Protein AF-A0A7C4ZDF0-F1 (afdb_monomer_lite)

Sequence (127 aa):
METGDLILRYYCEGEGDRRIRDLLEEIKGKLGISYEIIGGPYNELRDKEVYERNFKPRAGLLKRRTGRSIRELRSRSGHYFVSVPGTIAVIKNGLVEWWTLGNEDIIAFLKEVLKGGREYILKLIGD

Foldseek 3Di:
DCQFQKEKEKAAEAPDDPLLVVLQVVLCVPQVRHYYYHYYHDDQVVLVCCCVPADVVCQVQQCVLVVDGSCVQADPVGGGHCHVVMKIFIDGPNHTQYIDDHDVVSSVVSVVCVVVPPVVVCVSSVD

Secondary structure (DSSP, 8-state):
-----EEEEEE-SBT--HHHHHHHHHHHHHH--EEEEE-BS--HHHHHHHIIIIIGGGHHHHHHHHSS-GGGGB-TTS-B-SSSS-EEEEEETTEEEEEEESHHHHHHHHHHHHHHHHHHHHHHHT-

Structure (mmCIF, N/CA/C/O backbone):
data_AF-A0A7C4ZDF0-F1
#
_entry.id   AF-A0A7C4ZDF0-F1
#
loop_
_atom_site.group_PDB
_atom_site.id
_atom_site.type_symbol
_atom_site.label_atom_id
_atom_site.label_alt_id
_atom_site.label_comp_id
_atom_site.label_asym_id
_atom_site.label_entity_id
_atom_site.label_seq_id
_atom_site.pdbx_PDB_ins_code
_atom_site.Cartn_x
_atom_site.Cartn_y
_atom_site.Cartn_z
_atom_site.occupancy
_atom_site.B_iso_or_equiv
_atom_site.auth_seq_id
_atom_site.auth_comp_id
_atom_site.auth_asym_id
_atom_site.auth_atom_id
_atom_site.pdbx_PDB_model_num
ATOM 1 N N . MET A 1 1 ? -11.180 19.520 14.295 1.00 41.12 1 MET A N 1
ATOM 2 C CA . MET A 1 1 ? -9.914 18.795 14.066 1.00 41.12 1 MET A CA 1
ATOM 3 C C . MET A 1 1 ? -9.936 18.314 12.630 1.00 41.12 1 MET A C 1
ATOM 5 O O . MET A 1 1 ? -10.665 17.376 12.336 1.00 41.12 1 MET A O 1
ATOM 9 N N . GLU A 1 2 ? -9.239 19.007 11.729 1.00 41.25 2 GLU A N 1
ATOM 10 C CA . GLU A 1 2 ? -9.110 18.577 10.333 1.00 41.25 2 GLU A CA 1
ATOM 11 C C . GLU A 1 2 ? -8.337 17.262 10.314 1.00 41.25 2 GLU A C 1
ATOM 13 O O . GLU A 1 2 ? -7.121 17.206 10.487 1.00 41.25 2 GLU A O 1
ATOM 18 N N . THR A 1 3 ? -9.072 16.163 10.204 1.00 53.56 3 THR A N 1
ATOM 19 C CA . THR A 1 3 ? -8.493 14.842 10.007 1.00 53.56 3 THR A CA 1
ATOM 20 C C . THR A 1 3 ? -8.018 14.826 8.561 1.00 53.56 3 THR A C 1
ATOM 22 O O . THR A 1 3 ? -8.791 14.460 7.682 1.00 53.56 3 THR A O 1
ATOM 25 N N . GLY A 1 4 ? -6.792 15.310 8.322 1.00 61.78 4 GLY A N 1
ATOM 26 C CA . GLY A 1 4 ? -6.214 15.455 6.982 1.00 61.78 4 GLY A CA 1
ATOM 27 C C . GLY A 1 4 ? -6.504 14.249 6.089 1.00 61.78 4 GLY A C 1
ATOM 28 O O . GLY A 1 4 ? -6.589 13.119 6.590 1.00 61.78 4 GLY A O 1
ATOM 29 N N . ASP A 1 5 ? -6.710 14.511 4.797 1.00 82.94 5 ASP A N 1
ATOM 30 C CA . ASP A 1 5 ? -7.218 13.533 3.835 1.00 82.94 5 ASP A CA 1
ATOM 31 C C . ASP A 1 5 ? -6.419 12.229 3.904 1.00 82.94 5 ASP A C 1
ATOM 33 O O . ASP A 1 5 ? -5.223 12.182 3.599 1.00 82.94 5 ASP A O 1
ATOM 37 N N . LEU A 1 6 ? -7.099 11.180 4.374 1.00 93.06 6 LEU A N 1
ATOM 38 C CA . LEU A 1 6 ? -6.569 9.832 4.501 1.00 93.06 6 LEU A CA 1
ATOM 39 C C . LEU A 1 6 ? -7.108 9.014 3.337 1.00 93.06 6 LEU A C 1
ATOM 41 O O . LEU A 1 6 ? -8.323 8.882 3.185 1.00 93.06 6 LEU A O 1
ATOM 45 N N . ILE A 1 7 ? -6.200 8.470 2.533 1.00 96.75 7 ILE A N 1
ATOM 46 C CA . ILE A 1 7 ? -6.539 7.716 1.327 1.00 96.75 7 ILE A CA 1
ATOM 47 C C . ILE A 1 7 ? -5.789 6.387 1.334 1.00 96.75 7 ILE A C 1
ATOM 49 O O . ILE A 1 7 ? -4.590 6.337 1.619 1.00 96.75 7 ILE A O 1
ATOM 53 N N . LEU A 1 8 ? -6.486 5.308 0.988 1.00 98.12 8 LEU A N 1
ATOM 54 C CA . LEU A 1 8 ? -5.870 4.022 0.668 1.00 98.12 8 LEU A CA 1
ATOM 55 C C . LEU A 1 8 ? -5.545 3.978 -0.825 1.00 98.12 8 LEU A C 1
ATOM 57 O O . LEU A 1 8 ? -6.443 4.004 -1.659 1.00 98.12 8 LEU A O 1
ATOM 61 N N . ARG A 1 9 ? -4.266 3.912 -1.188 1.00 98.12 9 ARG A N 1
ATOM 62 C CA . ARG A 1 9 ? -3.845 3.860 -2.592 1.00 98.12 9 ARG A CA 1
ATOM 63 C C . ARG A 1 9 ? -3.320 2.477 -2.943 1.00 98.12 9 ARG A C 1
ATOM 65 O O . ARG A 1 9 ? -2.294 2.062 -2.404 1.00 98.12 9 ARG A O 1
ATOM 72 N N . TYR A 1 10 ? -4.003 1.792 -3.854 1.00 98.19 10 TYR A N 1
ATOM 73 C CA . TYR A 1 10 ? -3.629 0.475 -4.359 1.00 98.19 10 TYR A CA 1
ATOM 74 C C . TYR A 1 10 ? -2.979 0.599 -5.741 1.00 98.19 10 TYR A C 1
ATOM 76 O O . TYR A 1 10 ? -3.595 1.079 -6.688 1.00 98.19 10 TYR A O 1
ATOM 84 N N . TYR A 1 11 ? -1.722 0.183 -5.849 1.00 96.88 11 TYR A N 1
ATOM 85 C CA . TYR A 1 11 ? -0.978 0.076 -7.099 1.00 96.88 11 TYR A CA 1
ATOM 86 C C . TYR A 1 11 ? -1.010 -1.379 -7.558 1.00 96.88 11 TYR A C 1
ATOM 88 O O . TYR A 1 11 ? -0.619 -2.266 -6.795 1.00 96.88 11 TYR A O 1
ATOM 96 N N . CYS A 1 12 ? -1.442 -1.631 -8.790 1.00 95.69 12 CYS A N 1
ATOM 97 C CA . CYS A 1 12 ? -1.593 -2.989 -9.303 1.00 95.69 12 CYS A CA 1
ATOM 98 C C . CYS A 1 12 ? -1.331 -3.087 -10.806 1.00 95.69 12 CYS A C 1
ATOM 100 O O . CYS A 1 12 ? -1.468 -2.115 -11.549 1.00 95.69 12 CYS A O 1
ATOM 102 N N . GLU A 1 13 ? -0.970 -4.284 -11.260 1.00 93.06 13 GLU A N 1
ATOM 103 C CA . GLU A 1 13 ? -0.987 -4.625 -12.678 1.00 93.06 13 GLU A CA 1
ATOM 104 C C . GLU A 1 13 ? -2.411 -4.957 -13.146 1.00 93.06 13 GLU A C 1
ATOM 106 O O . GLU A 1 13 ? -3.198 -5.593 -12.439 1.00 93.06 13 GLU A O 1
ATOM 111 N N . GLY A 1 14 ? -2.747 -4.509 -14.356 1.00 92.94 14 GLY A N 1
ATOM 112 C CA . GLY A 1 14 ? -4.066 -4.695 -14.951 1.00 92.94 14 GLY A CA 1
ATOM 113 C C . GLY A 1 14 ? -5.156 -4.068 -14.084 1.00 92.94 14 GLY A C 1
ATOM 114 O O . GLY A 1 14 ? -5.048 -2.911 -13.678 1.00 92.94 14 GLY A O 1
ATOM 115 N N . GLU A 1 15 ? -6.201 -4.836 -13.791 1.00 92.62 15 GLU A N 1
ATOM 116 C CA . GLU A 1 15 ? -7.294 -4.400 -12.915 1.00 92.62 15 GLU A CA 1
ATOM 117 C C . GLU A 1 15 ? -7.039 -4.644 -11.417 1.00 92.62 15 GLU A C 1
ATOM 119 O O . GLU A 1 15 ? -7.849 -4.232 -10.585 1.00 92.62 15 GLU A O 1
ATOM 124 N N . GLY A 1 16 ? -5.949 -5.331 -11.062 1.00 92.38 16 GLY A N 1
ATOM 125 C CA . GLY A 1 16 ? -5.686 -5.780 -9.695 1.00 92.38 16 GLY A CA 1
ATOM 126 C C . GLY A 1 16 ? -6.601 -6.910 -9.205 1.00 92.38 16 GLY A C 1
ATOM 127 O O . GLY A 1 16 ? -7.522 -7.366 -9.891 1.00 92.38 16 GLY A O 1
ATOM 128 N N . ASP A 1 17 ? -6.334 -7.388 -7.987 1.00 96.38 17 ASP A N 1
ATOM 129 C CA . ASP A 1 17 ? -7.097 -8.483 -7.376 1.00 96.38 17 ASP A CA 1
ATOM 130 C C . ASP A 1 17 ? -8.524 -8.022 -7.039 1.00 96.38 17 ASP A C 1
ATOM 132 O O . ASP A 1 17 ? -8.735 -7.017 -6.353 1.00 96.38 17 ASP A O 1
ATOM 136 N N . ARG A 1 18 ? -9.525 -8.774 -7.507 1.00 97.12 18 ARG A N 1
ATOM 137 C CA . ARG A 1 18 ? -10.941 -8.478 -7.255 1.00 97.12 18 ARG A CA 1
ATOM 138 C C . ARG A 1 18 ? -11.268 -8.419 -5.760 1.00 97.12 18 ARG A C 1
ATOM 140 O O . ARG A 1 18 ? -11.995 -7.525 -5.351 1.00 97.12 18 ARG A O 1
ATOM 147 N N . ARG A 1 19 ? -10.687 -9.300 -4.937 1.00 98.12 19 ARG A N 1
ATOM 148 C CA . ARG A 1 19 ? -10.929 -9.329 -3.483 1.00 98.12 19 ARG A CA 1
ATOM 149 C C . ARG A 1 19 ? -10.468 -8.033 -2.820 1.00 98.12 19 ARG A C 1
ATOM 151 O O . ARG A 1 19 ? -11.119 -7.548 -1.904 1.00 98.12 19 ARG A O 1
ATOM 158 N N . ILE A 1 20 ? -9.356 -7.467 -3.291 1.00 98.44 20 ILE A N 1
ATOM 159 C CA . ILE A 1 20 ? -8.832 -6.188 -2.794 1.00 98.44 20 ILE A CA 1
ATOM 160 C C . ILE A 1 20 ? -9.768 -5.047 -3.192 1.00 98.44 20 ILE A C 1
ATOM 162 O O . ILE A 1 20 ? -10.102 -4.221 -2.347 1.00 98.44 20 ILE A O 1
ATOM 166 N N . ARG A 1 21 ? -10.230 -5.021 -4.449 1.00 98.19 21 ARG A N 1
ATOM 167 C CA . ARG A 1 21 ? -11.200 -4.020 -4.926 1.00 98.19 21 ARG A CA 1
ATOM 168 C C . ARG A 1 21 ? -12.502 -4.052 -4.124 1.00 98.19 21 ARG A C 1
ATOM 170 O O . ARG A 1 21 ? -12.947 -3.006 -3.663 1.00 98.19 21 ARG A O 1
ATOM 177 N N . ASP A 1 22 ? -13.054 -5.243 -3.900 1.00 98.44 22 ASP A N 1
ATOM 178 C CA . ASP A 1 22 ? -14.292 -5.426 -3.138 1.00 98.44 22 ASP A CA 1
ATOM 179 C C . ASP A 1 22 ? -14.133 -4.929 -1.685 1.00 98.44 22 ASP A C 1
ATOM 181 O O . ASP A 1 22 ? -14.995 -4.216 -1.173 1.00 98.44 22 ASP A O 1
ATOM 185 N N . LEU A 1 23 ? -12.994 -5.216 -1.036 1.00 98.62 23 LEU A N 1
ATOM 186 C CA . LEU A 1 23 ? -12.695 -4.722 0.317 1.00 98.62 23 LEU A CA 1
ATOM 187 C C . LEU A 1 23 ? -12.525 -3.196 0.373 1.00 98.62 23 LEU A C 1
ATOM 189 O O . LEU A 1 23 ? -12.945 -2.571 1.345 1.00 98.62 23 LEU A O 1
ATOM 193 N N . LEU A 1 24 ? -11.909 -2.585 -0.643 1.00 98.44 24 LEU A N 1
ATOM 194 C CA . LEU A 1 24 ? -11.755 -1.128 -0.722 1.00 98.44 24 LEU A CA 1
ATOM 195 C C . LEU A 1 24 ? -13.110 -0.422 -0.854 1.00 98.44 24 LEU A C 1
ATOM 197 O O . LEU A 1 24 ? -13.346 0.576 -0.170 1.00 98.44 24 LEU A O 1
ATOM 201 N N . GLU A 1 25 ? -14.010 -0.961 -1.676 1.00 98.38 25 GLU A N 1
ATOM 202 C CA . GLU A 1 25 ? -15.386 -0.463 -1.776 1.00 98.38 25 GLU A CA 1
ATOM 203 C C . GLU A 1 25 ? -16.150 -0.622 -0.461 1.00 98.38 25 GLU A C 1
ATOM 205 O O . GLU A 1 25 ? -16.814 0.311 -0.006 1.00 98.38 25 GLU A O 1
ATOM 210 N N . GLU A 1 26 ? -16.007 -1.768 0.206 1.00 98.38 26 GLU A N 1
ATOM 211 C CA . GLU A 1 26 ? -16.631 -1.994 1.509 1.00 98.38 26 GLU A CA 1
ATOM 212 C C . GLU A 1 26 ? -16.130 -0.992 2.563 1.00 98.38 26 GLU A C 1
ATOM 214 O O . GLU A 1 26 ? -16.931 -0.410 3.299 1.00 98.38 26 GLU A O 1
ATOM 219 N N . ILE A 1 27 ? -14.819 -0.737 2.612 1.00 98.06 27 ILE A N 1
ATOM 220 C CA . ILE A 1 27 ? -14.204 0.249 3.511 1.00 98.06 27 ILE A CA 1
ATOM 221 C C . ILE A 1 27 ? -14.730 1.654 3.222 1.00 98.06 27 ILE A C 1
ATOM 223 O O . ILE A 1 27 ? -15.089 2.378 4.154 1.00 98.06 27 ILE A O 1
ATOM 227 N N . LYS A 1 28 ? -14.821 2.043 1.949 1.00 97.25 28 LYS A N 1
ATOM 228 C CA . LYS A 1 28 ? -15.376 3.342 1.562 1.00 97.25 28 LYS A CA 1
ATOM 229 C C . LYS A 1 28 ? -16.832 3.475 2.000 1.00 97.25 28 LYS A C 1
ATOM 231 O O . LYS A 1 28 ? -17.185 4.477 2.616 1.00 97.25 28 LYS A O 1
ATOM 236 N N . GLY A 1 29 ? -17.653 2.461 1.732 1.00 97.31 29 GLY A N 1
ATOM 237 C CA . GLY A 1 29 ? -19.075 2.464 2.070 1.00 97.31 29 GLY A CA 1
ATOM 238 C C . GLY A 1 29 ? -19.349 2.466 3.575 1.00 97.31 29 GLY A C 1
ATOM 239 O O . GLY A 1 29 ? -20.231 3.189 4.032 1.00 97.31 29 GLY A O 1
ATOM 240 N N . LYS A 1 30 ? -18.594 1.687 4.360 1.00 97.19 30 LYS A N 1
ATOM 241 C CA . LYS A 1 30 ? -18.822 1.546 5.810 1.00 97.19 30 LYS A CA 1
ATOM 242 C C . LYS A 1 30 ? -18.119 2.603 6.653 1.00 97.19 30 LYS A C 1
ATOM 244 O O . LYS A 1 30 ? -18.649 3.001 7.685 1.00 97.19 30 LYS A O 1
ATOM 249 N N . LEU A 1 31 ? -16.914 3.008 6.258 1.00 95.56 31 LEU A N 1
ATOM 250 C CA . LEU A 1 31 ? -16.022 3.824 7.089 1.00 95.56 31 LEU A CA 1
ATOM 251 C C . LEU A 1 31 ? -15.784 5.226 6.517 1.00 95.56 31 LEU A C 1
ATOM 253 O O . LEU A 1 31 ? -15.142 6.043 7.176 1.00 95.56 31 LEU A O 1
ATOM 257 N N . GLY A 1 32 ? -16.249 5.507 5.294 1.00 94.75 32 GLY A N 1
ATOM 258 C CA . GLY A 1 32 ? -16.021 6.788 4.623 1.00 94.75 32 GLY A CA 1
ATOM 259 C C . GLY A 1 32 ? -14.549 7.054 4.289 1.00 94.75 32 GLY A C 1
ATOM 260 O O . GLY A 1 32 ? -14.165 8.204 4.087 1.00 94.75 32 GLY A O 1
ATOM 261 N N . ILE A 1 33 ? -13.706 6.017 4.268 1.00 95.25 33 ILE A N 1
ATOM 262 C CA . ILE A 1 33 ? -12.286 6.140 3.927 1.00 95.25 33 ILE A CA 1
ATOM 263 C C . ILE A 1 33 ? -12.148 6.063 2.406 1.00 95.25 33 ILE A C 1
ATOM 265 O O . ILE A 1 33 ? -12.482 5.052 1.789 1.00 95.25 33 ILE A O 1
ATOM 269 N N . SER A 1 34 ? -11.650 7.141 1.805 1.00 96.62 34 SER A N 1
ATOM 270 C CA . SER A 1 34 ? -11.415 7.218 0.365 1.00 96.62 34 SER A CA 1
ATOM 271 C C . SER A 1 34 ? -10.299 6.277 -0.080 1.00 96.62 34 SER A C 1
ATOM 273 O O . SER A 1 34 ? -9.361 5.984 0.667 1.00 96.62 34 SER A O 1
ATOM 275 N N . TYR A 1 35 ? -10.372 5.843 -1.335 1.00 97.81 35 TYR A N 1
ATOM 276 C CA . TYR A 1 35 ? -9.337 5.024 -1.943 1.00 97.81 35 TYR A CA 1
ATOM 277 C C . TYR A 1 35 ? -9.075 5.429 -3.400 1.00 97.81 35 TYR A C 1
ATOM 279 O O . TYR A 1 35 ? -9.931 6.016 -4.061 1.00 97.81 35 TYR A O 1
ATOM 287 N N . GLU A 1 36 ? -7.887 5.087 -3.892 1.00 97.25 36 GLU A N 1
ATOM 288 C CA . GLU A 1 36 ? -7.460 5.245 -5.284 1.00 97.25 36 GLU A CA 1
ATOM 289 C C . GLU A 1 36 ? -6.870 3.926 -5.794 1.00 97.25 36 GLU A C 1
ATOM 291 O O . GLU A 1 36 ? -6.094 3.280 -5.085 1.00 97.25 36 GLU A O 1
ATOM 296 N N . ILE A 1 37 ? -7.187 3.543 -7.033 1.00 96.94 37 ILE A N 1
ATOM 297 C CA . ILE A 1 37 ? -6.567 2.397 -7.711 1.00 96.94 37 ILE A CA 1
ATOM 298 C C . ILE A 1 37 ? -5.741 2.917 -8.885 1.00 96.94 37 ILE A C 1
ATOM 300 O O . ILE A 1 37 ? -6.264 3.565 -9.789 1.00 96.94 37 ILE A O 1
ATOM 304 N N . ILE A 1 38 ? -4.448 2.612 -8.878 1.00 94.88 38 ILE A N 1
ATOM 305 C CA . ILE A 1 38 ? -3.511 2.910 -9.960 1.00 94.88 38 ILE A CA 1
ATOM 306 C C . ILE A 1 38 ? -3.179 1.582 -10.642 1.00 94.88 38 ILE A C 1
ATOM 308 O O . ILE A 1 38 ? -2.227 0.894 -10.268 1.00 94.88 38 ILE A O 1
ATOM 312 N N . GLY A 1 39 ? -4.030 1.223 -11.605 1.00 91.44 39 GLY A N 1
ATOM 313 C CA . GLY A 1 39 ? -3.948 -0.003 -12.399 1.00 91.44 39 GLY A CA 1
ATOM 314 C C . GLY A 1 39 ? -3.271 0.181 -13.761 1.00 91.44 39 GLY A C 1
ATOM 315 O O . GLY A 1 39 ? -2.718 1.237 -14.075 1.00 91.44 39 GLY A O 1
ATOM 316 N N . GLY A 1 40 ? -3.335 -0.847 -14.601 1.00 90.88 40 GLY A N 1
ATOM 317 C CA . GLY A 1 40 ? -2.811 -0.863 -15.970 1.00 90.88 40 GLY A CA 1
ATOM 318 C C . GLY A 1 40 ? -1.621 -1.810 -16.156 1.00 90.88 40 GLY A C 1
ATOM 319 O O . GLY A 1 40 ? -1.112 -2.347 -15.171 1.00 90.88 40 GLY A O 1
ATOM 320 N N . PRO A 1 41 ? -1.182 -2.046 -17.404 1.00 90.75 41 PRO A N 1
ATOM 321 C CA . PRO A 1 41 ? -0.087 -2.971 -17.691 1.00 90.75 41 PRO A CA 1
ATOM 322 C C . PRO A 1 41 ? 1.181 -2.577 -16.930 1.00 90.75 41 PRO A C 1
ATOM 324 O O . PRO A 1 41 ? 1.404 -1.388 -16.671 1.00 90.75 41 PRO A O 1
ATOM 327 N N . TYR A 1 42 ? 2.011 -3.566 -16.587 1.00 89.25 42 TYR A N 1
ATOM 328 C CA . TYR A 1 42 ? 3.312 -3.296 -15.989 1.00 89.25 42 TYR A CA 1
ATOM 329 C C . TYR A 1 42 ? 4.095 -2.281 -16.835 1.00 89.25 42 TYR A C 1
ATOM 331 O O . TYR A 1 42 ? 4.262 -2.436 -18.047 1.00 89.25 42 TYR A O 1
ATOM 339 N N . ASN A 1 43 ? 4.563 -1.219 -16.181 1.00 92.06 43 ASN A N 1
ATOM 340 C CA . ASN A 1 43 ? 5.368 -0.178 -16.797 1.00 92.06 43 ASN A CA 1
ATOM 341 C C . ASN A 1 43 ? 6.470 0.236 -15.822 1.00 92.06 43 ASN A C 1
ATOM 343 O O . ASN A 1 43 ? 6.215 0.903 -14.817 1.00 92.06 43 ASN A O 1
ATOM 347 N N . GLU A 1 44 ? 7.704 -0.147 -16.140 1.00 92.56 44 GLU A N 1
ATOM 348 C CA . GLU A 1 44 ? 8.860 0.097 -15.280 1.00 92.56 44 GLU A CA 1
ATOM 349 C C . GLU A 1 44 ? 9.108 1.590 -15.017 1.00 92.56 44 GLU A C 1
ATOM 351 O O . GLU A 1 44 ? 9.459 1.963 -13.898 1.00 92.56 44 GLU A O 1
ATOM 356 N N . LEU A 1 45 ? 8.902 2.464 -16.011 1.00 93.62 45 LEU A N 1
ATOM 357 C CA . LEU A 1 45 ? 9.101 3.909 -15.849 1.00 93.62 45 LEU A CA 1
ATOM 358 C C . LEU A 1 45 ? 8.099 4.500 -14.856 1.00 93.62 45 LEU A C 1
ATOM 360 O O . LEU A 1 45 ? 8.490 5.276 -13.983 1.00 93.62 45 LEU A O 1
ATOM 364 N N . ARG A 1 46 ? 6.830 4.088 -14.946 1.00 93.25 46 ARG A N 1
ATOM 365 C CA . ARG A 1 46 ? 5.780 4.486 -14.000 1.00 93.25 46 ARG A CA 1
ATOM 366 C C . ARG A 1 46 ? 6.101 4.004 -12.588 1.00 93.25 46 ARG A C 1
ATOM 368 O O . ARG A 1 46 ? 6.037 4.782 -11.639 1.00 93.25 46 ARG A O 1
ATOM 375 N N . ASP A 1 47 ? 6.460 2.733 -12.443 1.00 94.44 47 ASP A N 1
ATOM 376 C CA . ASP A 1 47 ? 6.762 2.145 -11.137 1.00 94.44 47 ASP A CA 1
ATOM 377 C C . ASP A 1 47 ? 8.011 2.781 -10.512 1.00 94.44 47 ASP A C 1
ATOM 379 O O . ASP A 1 47 ? 8.038 3.045 -9.306 1.00 94.44 47 ASP A O 1
ATOM 383 N N . LYS A 1 48 ? 9.016 3.109 -11.333 1.00 95.12 48 LYS A N 1
ATOM 384 C CA . LYS A 1 48 ? 10.185 3.888 -10.920 1.00 95.12 48 LYS A CA 1
ATOM 385 C C . LYS A 1 48 ? 9.794 5.282 -10.444 1.00 95.12 48 LYS A C 1
ATOM 387 O O . LYS A 1 48 ? 10.249 5.696 -9.380 1.00 95.12 48 LYS A O 1
ATOM 392 N N . GLU A 1 49 ? 8.960 5.999 -11.192 1.00 94.75 49 GLU A N 1
ATOM 393 C CA . GLU A 1 49 ? 8.509 7.338 -10.807 1.00 94.75 49 GLU A CA 1
ATOM 394 C C . GLU A 1 49 ? 7.766 7.304 -9.466 1.00 94.75 49 GLU A C 1
ATOM 396 O O . GLU A 1 49 ? 8.087 8.067 -8.554 1.00 94.75 49 GLU A O 1
ATOM 401 N N . VAL A 1 50 ? 6.826 6.369 -9.303 1.00 94.50 50 VAL A N 1
ATOM 402 C CA . VAL A 1 50 ? 6.095 6.169 -8.047 1.00 94.50 50 VAL A CA 1
ATOM 403 C C . VAL A 1 50 ? 7.060 5.880 -6.898 1.00 94.50 50 VAL A C 1
ATOM 405 O O . VAL A 1 50 ? 6.963 6.506 -5.839 1.00 94.50 50 VAL A O 1
ATOM 408 N N . TYR A 1 51 ? 8.008 4.962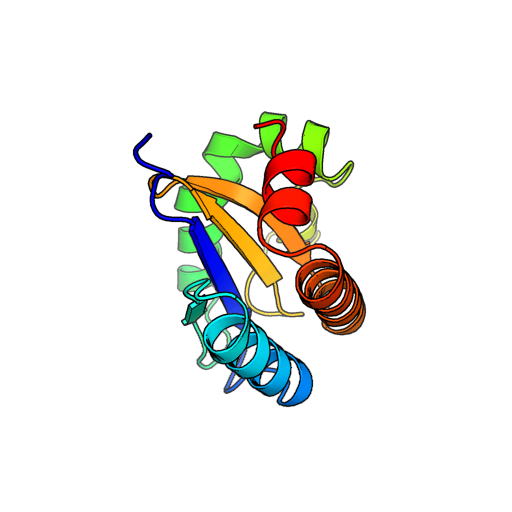 -7.094 1.00 95.69 51 TYR A N 1
ATOM 409 C CA . TYR A 1 51 ? 9.011 4.633 -6.088 1.00 95.69 51 TYR A CA 1
ATOM 410 C C . TYR A 1 51 ? 9.830 5.863 -5.687 1.00 95.69 51 TYR A C 1
ATOM 412 O O . TYR A 1 51 ? 9.970 6.160 -4.499 1.00 95.69 51 TYR A O 1
ATOM 420 N N . GLU A 1 52 ? 10.391 6.580 -6.661 1.00 95.69 52 GLU A N 1
ATOM 421 C CA . GLU A 1 52 ? 11.322 7.679 -6.406 1.00 95.69 52 GLU A CA 1
ATOM 422 C C . GLU A 1 52 ? 10.638 8.919 -5.846 1.00 95.69 52 GLU A C 1
ATOM 424 O O . GLU A 1 52 ? 11.221 9.589 -4.993 1.00 95.69 52 GLU A O 1
ATOM 429 N N . ARG A 1 53 ? 9.403 9.192 -6.269 1.00 95.19 53 ARG A N 1
ATOM 430 C CA . ARG A 1 53 ? 8.634 10.354 -5.826 1.00 95.19 53 ARG A CA 1
ATOM 431 C C . ARG A 1 53 ? 7.943 10.120 -4.487 1.00 95.19 53 ARG A C 1
ATOM 433 O O . ARG A 1 53 ? 7.974 10.995 -3.629 1.00 95.19 53 ARG A O 1
ATOM 440 N N . ASN A 1 54 ? 7.332 8.951 -4.292 1.00 95.06 54 ASN A N 1
ATOM 441 C CA . ASN A 1 54 ? 6.419 8.734 -3.167 1.00 95.06 54 ASN A CA 1
ATOM 442 C C . ASN A 1 54 ? 7.068 7.932 -2.022 1.00 95.06 54 ASN A C 1
ATOM 444 O O . ASN A 1 54 ? 6.854 8.250 -0.853 1.00 95.06 54 ASN A O 1
ATOM 448 N N . PHE A 1 55 ? 7.874 6.907 -2.331 1.00 96.19 55 PHE A N 1
ATOM 449 C CA . PHE A 1 55 ? 8.421 5.983 -1.323 1.00 96.19 55 PHE A CA 1
ATOM 450 C C . PHE A 1 55 ? 9.836 6.361 -0.872 1.00 96.19 55 PHE A C 1
ATOM 452 O O . PHE A 1 55 ? 10.118 6.419 0.328 1.00 96.19 55 PHE A O 1
ATOM 459 N N . LYS A 1 56 ? 10.739 6.646 -1.819 1.00 95.88 56 LYS A N 1
ATOM 460 C CA . LYS A 1 56 ? 12.157 6.949 -1.558 1.00 95.88 56 LYS A CA 1
ATOM 461 C C . LYS A 1 56 ? 12.363 8.106 -0.571 1.00 95.88 56 LYS A C 1
ATOM 463 O O . LYS A 1 56 ? 13.160 7.915 0.350 1.00 95.88 56 LYS A O 1
ATOM 468 N N . PRO A 1 57 ? 11.641 9.242 -0.651 1.00 96.94 57 PRO A N 1
ATOM 469 C CA . PRO A 1 57 ? 11.833 10.349 0.288 1.00 96.94 57 PRO A CA 1
ATOM 470 C C . PRO A 1 57 ? 11.414 10.003 1.724 1.00 96.94 57 PRO A C 1
ATOM 472 O O . PRO A 1 57 ? 11.884 10.619 2.677 1.00 96.94 57 PRO A O 1
ATOM 475 N N . ARG A 1 58 ? 10.550 8.994 1.899 1.00 96.38 58 ARG A N 1
ATOM 476 C CA . ARG A 1 58 ? 10.015 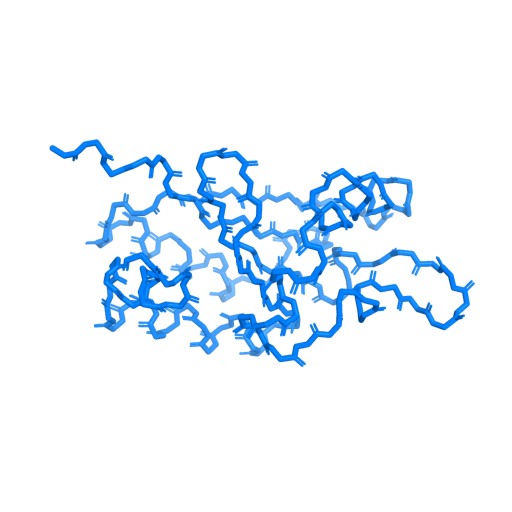8.556 3.198 1.00 96.38 58 ARG A CA 1
ATOM 477 C C . ARG A 1 58 ? 10.653 7.251 3.692 1.00 96.38 58 ARG A C 1
ATOM 479 O O . ARG A 1 58 ? 10.255 6.747 4.738 1.00 96.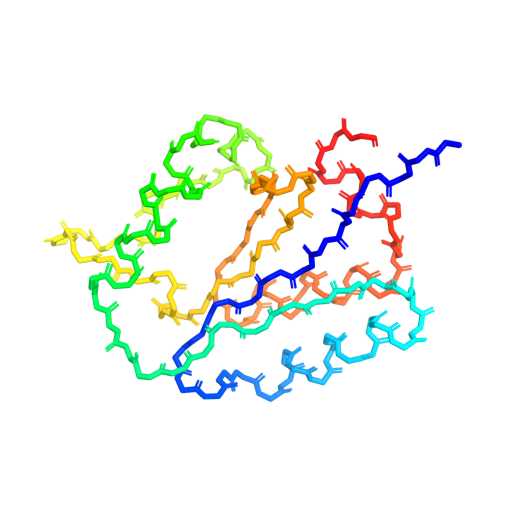38 58 ARG A O 1
ATOM 486 N N . ALA A 1 59 ? 11.663 6.713 3.002 1.00 95.88 59 ALA A N 1
ATOM 487 C CA . ALA A 1 59 ? 12.206 5.369 3.236 1.00 95.88 59 ALA A CA 1
ATOM 488 C C . ALA A 1 59 ? 12.536 5.065 4.709 1.00 95.88 59 ALA A C 1
ATOM 490 O O . ALA A 1 59 ? 12.202 3.993 5.213 1.00 95.88 59 ALA A O 1
ATOM 491 N N . GLY A 1 60 ? 13.172 6.012 5.409 1.00 96.38 60 GLY A N 1
ATOM 492 C CA . GLY A 1 60 ? 13.523 5.855 6.822 1.00 96.38 60 GLY A CA 1
ATOM 493 C C . GLY A 1 60 ? 12.300 5.757 7.739 1.00 96.38 60 GLY A C 1
ATOM 494 O O . GLY A 1 60 ? 12.275 4.919 8.635 1.00 96.38 60 GLY A O 1
ATOM 495 N N . LEU A 1 61 ? 11.269 6.569 7.490 1.00 96.12 61 LEU A N 1
ATOM 496 C CA . LEU A 1 61 ? 10.005 6.530 8.229 1.00 96.12 61 LEU A CA 1
ATOM 497 C C . LEU A 1 61 ? 9.244 5.232 7.952 1.00 96.12 61 LEU A C 1
ATOM 499 O O . LEU A 1 61 ? 8.829 4.550 8.887 1.00 96.12 61 LEU A O 1
ATOM 503 N N . LEU A 1 62 ? 9.121 4.865 6.676 1.00 96.88 62 LEU A N 1
ATOM 504 C CA . LEU A 1 62 ? 8.417 3.658 6.253 1.00 96.88 62 LEU A CA 1
ATOM 505 C C . LEU A 1 62 ? 9.065 2.404 6.838 1.00 96.88 62 LEU A C 1
ATOM 507 O O . LEU A 1 62 ? 8.353 1.538 7.339 1.00 96.88 62 LEU A O 1
ATOM 511 N N . LYS A 1 63 ? 10.403 2.338 6.874 1.00 96.56 63 LYS A N 1
ATOM 512 C CA . LYS A 1 63 ? 11.118 1.232 7.523 1.00 96.56 63 LYS A CA 1
ATOM 513 C C . LYS A 1 63 ? 10.806 1.136 9.015 1.00 96.56 63 LYS A C 1
ATOM 515 O O . LYS A 1 63 ? 10.630 0.032 9.513 1.00 96.56 63 LYS A O 1
ATOM 520 N N . ARG A 1 64 ? 10.712 2.263 9.730 1.00 95.38 64 ARG A N 1
ATOM 521 C CA . ARG A 1 64 ? 10.361 2.254 11.162 1.00 95.38 64 ARG A CA 1
ATOM 522 C C . ARG A 1 64 ? 8.938 1.758 11.413 1.00 95.38 64 ARG A C 1
ATOM 524 O O . ARG A 1 64 ? 8.736 1.020 12.365 1.00 95.38 64 ARG A O 1
ATOM 531 N N . ARG A 1 65 ? 7.974 2.146 10.574 1.00 94.88 65 ARG A N 1
ATOM 532 C CA . ARG A 1 65 ? 6.554 1.789 10.758 1.00 94.88 65 ARG A CA 1
ATOM 533 C C . ARG A 1 65 ? 6.194 0.387 10.274 1.00 94.88 65 ARG A C 1
ATOM 535 O O . ARG A 1 65 ? 5.334 -0.257 10.855 1.00 94.88 65 ARG A O 1
ATOM 542 N N . THR A 1 66 ? 6.827 -0.074 9.200 1.00 94.31 66 THR A N 1
ATOM 543 C CA . THR A 1 66 ? 6.511 -1.374 8.579 1.00 94.31 66 THR A CA 1
ATOM 544 C C . THR A 1 66 ? 7.485 -2.478 8.979 1.00 94.31 66 THR A C 1
ATOM 546 O O . THR A 1 66 ? 7.209 -3.647 8.746 1.00 94.31 66 THR A O 1
ATOM 549 N N . GLY A 1 67 ? 8.665 -2.127 9.505 1.00 95.06 67 GLY A N 1
ATOM 550 C CA . GLY A 1 67 ? 9.791 -3.053 9.664 1.00 95.06 67 GLY A CA 1
ATOM 551 C C . GLY A 1 67 ? 10.457 -3.462 8.340 1.00 95.06 67 GLY A C 1
ATOM 552 O O . GLY A 1 67 ? 11.514 -4.091 8.356 1.00 95.06 67 GLY A O 1
ATOM 553 N N . ARG A 1 68 ? 9.885 -3.073 7.193 1.00 94.19 68 A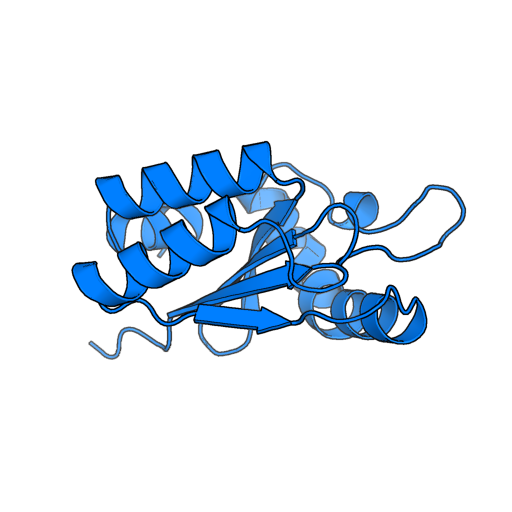RG A N 1
ATOM 554 C CA . ARG A 1 68 ? 10.263 -3.519 5.846 1.00 94.19 68 ARG A CA 1
ATOM 555 C C . ARG A 1 68 ? 11.069 -2.465 5.105 1.00 94.19 68 ARG A C 1
ATOM 557 O O . ARG A 1 68 ? 10.924 -1.258 5.314 1.00 94.19 68 ARG A O 1
ATOM 564 N N . SER A 1 69 ? 11.955 -2.908 4.218 1.00 95.12 69 SER A N 1
ATOM 565 C CA . SER A 1 69 ? 12.702 -1.975 3.376 1.00 95.12 69 SER A CA 1
ATOM 566 C C . SER A 1 69 ? 11.899 -1.677 2.123 1.00 95.12 69 SER A C 1
ATOM 568 O O . SER A 1 69 ? 11.495 -2.600 1.427 1.00 95.12 69 SER A O 1
ATOM 570 N N . ILE A 1 70 ? 11.789 -0.402 1.736 1.00 94.44 70 ILE A N 1
ATOM 571 C CA . ILE A 1 70 ? 11.213 -0.068 0.424 1.00 94.44 70 ILE A CA 1
ATOM 572 C C . ILE A 1 70 ? 11.982 -0.721 -0.732 1.00 94.44 70 ILE A C 1
ATOM 574 O O . ILE A 1 70 ? 11.432 -0.845 -1.812 1.00 94.44 70 ILE A O 1
ATOM 578 N N . ARG A 1 71 ? 13.224 -1.194 -0.518 1.00 93.25 71 ARG A N 1
ATOM 579 C CA . ARG A 1 71 ? 13.968 -1.983 -1.512 1.00 93.25 71 ARG A CA 1
ATOM 580 C C . ARG A 1 71 ? 13.215 -3.232 -1.966 1.00 93.25 71 ARG A C 1
ATOM 582 O O . ARG A 1 71 ? 13.532 -3.707 -3.040 1.00 93.25 71 ARG A O 1
ATOM 589 N N . GLU A 1 72 ? 12.257 -3.741 -1.194 1.00 93.88 72 GLU A N 1
ATOM 590 C CA . GLU A 1 72 ? 11.381 -4.848 -1.604 1.00 93.88 72 GLU A CA 1
ATOM 591 C C . GLU A 1 72 ? 10.453 -4.469 -2.771 1.00 93.88 72 GLU A C 1
ATOM 593 O O . GLU A 1 72 ? 10.035 -5.340 -3.520 1.00 93.88 72 GLU A O 1
ATOM 598 N N . LEU A 1 73 ? 10.207 -3.172 -2.997 1.00 92.38 73 LEU A N 1
ATOM 599 C CA . LEU A 1 73 ? 9.502 -2.644 -4.177 1.00 92.38 73 LEU A CA 1
ATOM 600 C C . LEU A 1 73 ? 10.405 -2.566 -5.427 1.00 92.38 73 LEU A C 1
ATOM 602 O O . LEU A 1 73 ? 10.052 -1.946 -6.434 1.00 92.38 73 LEU A O 1
ATOM 606 N N . ARG A 1 74 ? 11.602 -3.159 -5.353 1.00 91.19 74 ARG A N 1
ATOM 607 C CA . ARG A 1 74 ? 12.593 -3.236 -6.424 1.00 91.19 74 ARG A CA 1
ATOM 608 C C . ARG A 1 74 ? 13.218 -4.633 -6.441 1.00 91.19 74 ARG A C 1
ATOM 610 O O . ARG A 1 74 ? 13.573 -5.180 -5.401 1.00 91.19 74 ARG A O 1
ATOM 617 N N . SER A 1 75 ? 13.439 -5.208 -7.617 1.00 83.62 75 SER A N 1
ATOM 618 C CA . SER A 1 75 ? 14.229 -6.443 -7.709 1.00 83.62 75 SER A CA 1
ATOM 619 C C . SER A 1 75 ? 15.702 -6.216 -7.379 1.00 83.62 75 SER A C 1
ATOM 621 O O . SER A 1 75 ? 16.229 -5.097 -7.369 1.00 83.62 75 SER A O 1
ATOM 623 N N . ARG A 1 76 ? 16.406 -7.338 -7.204 1.00 76.38 76 ARG A N 1
ATOM 624 C CA . ARG A 1 76 ? 17.869 -7.385 -7.118 1.00 76.38 76 ARG A CA 1
ATOM 625 C C . ARG A 1 76 ? 18.551 -6.855 -8.386 1.00 76.38 76 ARG A C 1
ATOM 627 O O . ARG A 1 76 ? 19.613 -6.256 -8.261 1.00 76.38 76 ARG A O 1
ATOM 634 N N . SER A 1 77 ? 17.927 -7.014 -9.557 1.00 81.31 77 SER A N 1
ATOM 635 C CA . SER A 1 77 ? 18.431 -6.531 -10.854 1.00 81.31 77 SER A CA 1
ATOM 636 C C . SER A 1 77 ? 18.171 -5.039 -11.101 1.00 81.31 77 SER A C 1
ATOM 638 O O . SER A 1 77 ? 18.596 -4.508 -12.118 1.00 81.31 77 SER A O 1
ATOM 640 N N . GLY A 1 78 ? 17.491 -4.347 -10.178 1.00 81.38 78 GLY A N 1
ATOM 641 C CA . GLY A 1 78 ? 17.251 -2.904 -10.256 1.00 81.38 78 GLY A CA 1
ATOM 642 C C . GLY A 1 78 ? 15.896 -2.502 -10.836 1.00 81.38 78 GLY A C 1
ATOM 643 O O . GLY A 1 78 ? 15.527 -1.341 -10.689 1.00 81.38 78 GLY A O 1
ATOM 644 N N . HIS A 1 79 ? 15.135 -3.446 -11.393 1.00 86.62 79 HIS A N 1
ATOM 645 C CA . HIS A 1 79 ? 13.785 -3.189 -11.893 1.00 86.62 79 HIS A CA 1
ATOM 646 C C . HIS A 1 79 ? 12.817 -2.827 -10.765 1.00 86.62 79 HIS A C 1
ATOM 648 O O . HIS A 1 79 ? 12.872 -3.426 -9.686 1.00 86.62 79 HIS A O 1
ATOM 654 N N . TYR A 1 80 ? 11.933 -1.868 -11.023 1.00 89.62 80 TYR A N 1
ATOM 655 C CA . TYR A 1 80 ? 10.934 -1.374 -10.076 1.00 89.62 80 TYR A CA 1
ATOM 656 C C . TYR A 1 80 ? 9.607 -2.091 -10.316 1.00 89.62 80 TYR A C 1
ATOM 658 O O . TYR A 1 80 ? 9.200 -2.232 -11.469 1.00 89.62 80 TYR A O 1
ATOM 666 N N . PHE A 1 81 ? 8.947 -2.534 -9.242 1.00 88.31 81 PHE A N 1
ATOM 667 C CA . PHE A 1 81 ? 7.696 -3.293 -9.346 1.00 88.31 81 PHE A CA 1
ATOM 668 C C . PHE A 1 81 ? 6.689 -2.927 -8.253 1.00 88.31 81 PHE A C 1
ATOM 670 O O . PHE A 1 81 ? 6.138 -3.773 -7.555 1.00 88.31 81 PHE A O 1
ATOM 677 N N . VAL A 1 82 ? 6.426 -1.636 -8.076 1.00 86.25 82 VAL A N 1
ATOM 678 C CA . VAL A 1 82 ? 5.389 -1.187 -7.134 1.00 86.25 82 VAL A CA 1
ATOM 679 C C . VAL A 1 82 ? 4.025 -1.810 -7.480 1.00 86.25 82 VAL A C 1
ATOM 681 O O . VAL A 1 82 ? 3.265 -2.175 -6.585 1.00 86.25 82 VAL A O 1
ATOM 684 N N . SER A 1 83 ? 3.729 -1.983 -8.769 1.00 81.75 83 SER A N 1
ATOM 685 C CA . SER A 1 83 ? 2.483 -2.574 -9.267 1.00 81.75 83 SER A CA 1
ATOM 686 C C . SER A 1 83 ? 2.471 -4.111 -9.294 1.00 81.75 83 SER A C 1
ATOM 688 O O . SER A 1 83 ? 1.390 -4.694 -9.351 1.00 81.75 83 SER A O 1
ATOM 690 N N . VAL A 1 84 ? 3.632 -4.775 -9.189 1.00 84.06 84 VAL A N 1
ATOM 691 C CA . VAL A 1 84 ? 3.786 -6.244 -9.258 1.00 84.06 84 VAL A CA 1
ATOM 692 C C . VAL A 1 84 ? 4.708 -6.706 -8.122 1.00 84.06 84 VAL A C 1
ATOM 694 O O . VAL A 1 84 ? 5.915 -6.535 -8.194 1.00 84.06 84 VAL A O 1
ATOM 697 N N . PRO A 1 85 ? 4.201 -7.293 -7.033 1.00 81.69 85 PRO A N 1
ATOM 698 C CA . PRO A 1 85 ? 3.010 -8.143 -6.958 1.00 81.69 85 PRO A CA 1
ATOM 699 C C . PRO A 1 85 ? 1.716 -7.404 -6.579 1.00 81.69 85 PRO A C 1
ATOM 701 O O . PRO A 1 85 ? 0.715 -8.042 -6.268 1.00 81.69 85 PRO A O 1
ATOM 704 N N . GLY A 1 86 ? 1.745 -6.074 -6.570 1.00 90.62 86 GLY A N 1
ATOM 705 C CA . GLY A 1 86 ? 0.694 -5.214 -6.041 1.00 90.62 86 GLY A CA 1
ATOM 706 C C . GLY A 1 86 ? 1.109 -4.632 -4.694 1.00 90.62 86 GLY A C 1
ATOM 707 O O . GLY A 1 86 ? 1.652 -5.336 -3.842 1.00 90.62 86 GLY A O 1
ATOM 708 N N . THR A 1 87 ? 0.865 -3.340 -4.501 1.00 97.38 87 THR A N 1
ATOM 709 C CA . THR A 1 87 ? 1.251 -2.596 -3.293 1.00 97.38 87 THR A CA 1
ATOM 710 C C . THR A 1 87 ? 0.086 -1.743 -2.837 1.00 97.38 87 THR A C 1
ATOM 712 O O . THR A 1 87 ? -0.505 -1.034 -3.647 1.00 97.38 87 THR A O 1
ATOM 715 N N . ILE A 1 88 ? -0.211 -1.739 -1.540 1.00 98.31 88 ILE A N 1
ATOM 716 C CA . ILE A 1 88 ? -1.130 -0.761 -0.953 1.00 98.31 88 ILE A CA 1
ATOM 717 C C . ILE A 1 88 ? -0.371 0.184 -0.031 1.00 98.31 88 ILE A C 1
ATOM 719 O O . ILE A 1 88 ? 0.516 -0.232 0.716 1.00 98.31 88 ILE A O 1
ATOM 723 N N . ALA A 1 89 ? -0.720 1.464 -0.083 1.00 98.06 89 ALA A N 1
ATOM 724 C CA . ALA A 1 89 ? -0.149 2.499 0.760 1.00 98.06 89 ALA A CA 1
ATOM 725 C C . ALA A 1 89 ? -1.234 3.341 1.433 1.00 98.06 89 ALA A C 1
ATOM 727 O O . ALA A 1 89 ? -2.256 3.664 0.831 1.00 98.06 89 ALA A O 1
ATOM 728 N N . VAL A 1 90 ? -0.963 3.741 2.674 1.00 98.00 90 VAL A N 1
ATOM 729 C CA . VAL A 1 90 ? -1.721 4.775 3.383 1.00 98.00 90 VAL A CA 1
ATOM 730 C C . VAL A 1 90 ? -1.123 6.123 3.014 1.00 98.00 90 VAL A C 1
ATOM 732 O O . VAL A 1 90 ? 0.070 6.360 3.236 1.00 98.00 90 VAL A O 1
ATOM 735 N N . ILE A 1 91 ? -1.955 7.000 2.460 1.00 96.56 91 ILE A N 1
ATOM 736 C CA . ILE A 1 91 ? -1.601 8.370 2.108 1.00 96.56 91 ILE A CA 1
ATOM 737 C C . ILE A 1 91 ? -2.243 9.310 3.123 1.00 96.56 91 ILE A C 1
ATOM 739 O O . ILE A 1 91 ? -3.450 9.235 3.343 1.00 96.56 91 ILE A O 1
ATOM 743 N N . LYS A 1 92 ? -1.448 10.202 3.718 1.00 94.38 92 LYS A N 1
ATOM 744 C CA . LYS A 1 92 ? -1.935 11.299 4.564 1.00 94.38 92 LYS A CA 1
ATOM 745 C C . LYS A 1 92 ? -1.245 12.586 4.142 1.00 94.38 92 LYS A C 1
ATOM 747 O O . LYS A 1 92 ? -0.024 12.608 3.997 1.00 94.38 92 LYS A O 1
ATOM 752 N N . ASN A 1 93 ? -2.016 13.651 3.925 1.00 91.00 93 ASN A N 1
ATOM 753 C CA . ASN A 1 93 ? -1.494 14.949 3.471 1.00 91.00 93 ASN A CA 1
ATOM 754 C C . ASN A 1 93 ? -0.608 14.822 2.210 1.00 91.00 93 ASN A C 1
ATOM 756 O O . ASN A 1 93 ? 0.454 15.433 2.110 1.00 91.00 93 ASN A O 1
ATOM 760 N N . GLY A 1 94 ? -1.008 13.952 1.274 1.00 90.38 94 GLY A N 1
ATOM 761 C CA . GLY A 1 94 ? -0.285 13.690 0.023 1.00 90.38 94 GLY A CA 1
ATOM 762 C C . GLY A 1 94 ? 0.973 12.818 0.144 1.00 90.38 94 GLY A C 1
ATOM 763 O O . GLY A 1 94 ? 1.573 12.484 -0.878 1.00 90.38 94 GLY A O 1
ATOM 764 N N . LEU A 1 95 ? 1.367 12.403 1.350 1.00 94.44 95 LEU A N 1
ATOM 765 C CA . LEU A 1 95 ? 2.585 11.630 1.598 1.00 94.44 95 LEU A CA 1
ATOM 766 C C . LEU A 1 95 ? 2.274 10.176 1.948 1.00 94.44 95 LEU A C 1
ATOM 768 O O . LEU A 1 95 ? 1.275 9.878 2.599 1.00 94.44 95 LEU A O 1
ATOM 772 N N . VAL A 1 96 ? 3.157 9.263 1.531 1.00 96.56 96 VAL A N 1
ATOM 773 C CA . VAL A 1 96 ? 3.087 7.856 1.946 1.00 96.56 96 VAL A CA 1
ATOM 774 C C . VAL A 1 96 ? 3.524 7.755 3.404 1.00 96.56 96 VAL A C 1
ATOM 776 O O . VAL A 1 96 ? 4.665 8.081 3.749 1.00 96.56 96 VAL A O 1
ATOM 779 N N . GLU A 1 97 ? 2.618 7.266 4.245 1.00 97.06 97 GLU A N 1
ATOM 780 C CA . GLU A 1 97 ? 2.844 7.090 5.678 1.00 97.06 97 GLU A CA 1
ATOM 781 C C . GLU A 1 97 ? 3.065 5.620 6.059 1.00 97.06 97 GLU A C 1
ATOM 783 O O . GLU A 1 97 ? 3.802 5.326 7.001 1.00 97.06 97 GLU A O 1
ATOM 788 N N . TRP A 1 98 ? 2.468 4.682 5.332 1.00 97.75 98 TRP A N 1
ATOM 789 C CA . TRP A 1 98 ? 2.584 3.246 5.591 1.00 97.75 98 TRP A CA 1
ATOM 790 C C . TRP A 1 98 ? 2.345 2.465 4.300 1.00 97.75 98 TRP A C 1
ATOM 792 O O . TRP A 1 98 ? 1.707 2.988 3.386 1.00 97.75 98 TRP A O 1
ATOM 802 N N . TRP A 1 99 ? 2.861 1.238 4.201 1.00 97.88 99 TRP A N 1
ATOM 803 C CA . TRP A 1 99 ? 2.657 0.391 3.028 1.00 97.88 99 TRP A CA 1
ATOM 804 C C . TRP A 1 99 ? 2.817 -1.106 3.332 1.00 97.88 99 TRP A C 1
ATOM 806 O O . TRP A 1 99 ? 3.515 -1.484 4.273 1.00 97.88 99 TRP A O 1
ATOM 816 N N . THR A 1 100 ? 2.217 -1.942 2.485 1.00 97.62 100 THR A N 1
ATOM 817 C CA . THR A 1 100 ? 2.520 -3.377 2.371 1.00 97.62 100 THR A CA 1
ATOM 818 C C . THR A 1 100 ? 2.393 -3.837 0.915 1.00 97.62 100 THR A C 1
ATOM 820 O O . THR A 1 100 ? 1.839 -3.113 0.083 1.00 97.62 100 THR A O 1
ATOM 823 N N . LEU A 1 101 ? 2.923 -5.017 0.591 1.00 95.81 101 LEU A N 1
ATOM 824 C CA . LEU A 1 101 ? 2.949 -5.570 -0.765 1.00 95.81 101 LEU A CA 1
ATOM 825 C C . LEU A 1 101 ? 2.471 -7.024 -0.802 1.00 95.81 101 LEU A C 1
ATOM 827 O O . LEU A 1 101 ? 2.659 -7.762 0.158 1.00 95.81 101 LEU A O 1
ATOM 831 N N . GLY A 1 102 ? 1.924 -7.438 -1.941 1.00 95.38 102 GLY A N 1
ATOM 832 C CA . GLY A 1 102 ? 1.395 -8.781 -2.161 1.00 95.38 102 GLY A CA 1
ATOM 833 C C . GLY A 1 102 ? -0.055 -8.930 -1.704 1.00 95.38 102 GLY A C 1
ATOM 834 O O . GLY A 1 102 ? -0.473 -8.382 -0.685 1.00 95.38 102 GLY A O 1
ATOM 835 N N . ASN A 1 103 ? -0.841 -9.683 -2.475 1.00 95.56 103 ASN A N 1
ATOM 836 C CA . ASN A 1 103 ? -2.295 -9.684 -2.319 1.00 95.56 103 ASN A CA 1
ATOM 837 C C . ASN A 1 103 ? -2.768 -10.146 -0.936 1.00 95.56 103 ASN A C 1
ATOM 839 O O . ASN A 1 103 ? -3.675 -9.540 -0.376 1.00 95.56 103 ASN A O 1
ATOM 843 N N . GLU A 1 104 ? -2.150 -11.180 -0.367 1.00 97.50 104 GLU A N 1
ATOM 844 C CA . GLU A 1 104 ? -2.579 -11.725 0.927 1.00 97.50 104 GLU A CA 1
ATOM 845 C C . GLU A 1 104 ? -2.272 -10.768 2.092 1.00 97.50 104 GLU A C 1
ATOM 847 O O . GLU A 1 104 ? -3.138 -10.548 2.940 1.00 97.50 104 GLU A O 1
ATOM 852 N N . ASP A 1 105 ? -1.109 -10.104 2.087 1.00 97.69 105 ASP A N 1
ATOM 853 C CA . ASP A 1 105 ? -0.772 -9.070 3.077 1.00 97.69 105 ASP A CA 1
ATOM 854 C C . ASP A 1 105 ? -1.714 -7.860 2.956 1.00 97.69 105 ASP A C 1
ATOM 856 O O . ASP A 1 105 ? -2.153 -7.303 3.966 1.00 97.69 105 ASP A O 1
ATOM 860 N N . ILE A 1 106 ? -2.057 -7.457 1.724 1.00 98.38 106 ILE A N 1
ATOM 861 C CA . ILE A 1 106 ? -3.009 -6.366 1.473 1.00 98.38 106 ILE A CA 1
ATOM 862 C C . ILE A 1 106 ? -4.400 -6.742 1.998 1.00 98.38 106 ILE A C 1
ATOM 864 O O . ILE A 1 106 ? -5.029 -5.943 2.689 1.00 98.38 106 ILE A O 1
ATOM 868 N N . ILE A 1 107 ? -4.879 -7.955 1.717 1.00 98.56 107 ILE A N 1
ATOM 869 C CA . ILE A 1 107 ? -6.179 -8.443 2.199 1.00 98.56 107 ILE A CA 1
ATOM 870 C C . ILE A 1 107 ? -6.209 -8.487 3.730 1.00 98.56 107 ILE A C 1
ATOM 872 O O . ILE A 1 107 ? -7.190 -8.045 4.330 1.00 98.56 107 ILE A O 1
ATOM 876 N N . ALA A 1 108 ? -5.153 -8.997 4.370 1.00 98.44 108 ALA A N 1
ATOM 877 C CA . ALA A 1 108 ? -5.050 -9.033 5.827 1.00 98.44 108 ALA A CA 1
ATOM 878 C C . ALA A 1 108 ? -5.117 -7.620 6.427 1.00 98.44 108 ALA A C 1
ATOM 880 O O . ALA A 1 108 ? -5.907 -7.373 7.337 1.00 98.44 108 ALA A O 1
ATOM 881 N N . PHE A 1 109 ? -4.364 -6.676 5.858 1.00 98.44 109 PHE A N 1
ATOM 882 C CA . PHE A 1 109 ? -4.412 -5.270 6.251 1.00 98.44 109 PHE A CA 1
ATOM 883 C C . PHE A 1 109 ? -5.823 -4.672 6.119 1.00 98.44 109 PHE A C 1
ATOM 885 O O . PHE A 1 109 ? -6.331 -4.085 7.072 1.00 98.44 109 PHE A O 1
ATOM 892 N N . LEU A 1 110 ? -6.491 -4.849 4.974 1.00 98.56 110 LEU A N 1
ATOM 893 C CA . LEU A 1 110 ? -7.828 -4.288 4.740 1.00 98.56 110 LEU A CA 1
ATOM 894 C C . LEU A 1 110 ? -8.892 -4.881 5.676 1.00 98.56 110 LEU A C 1
ATOM 896 O O . LEU A 1 110 ? -9.789 -4.164 6.119 1.00 98.56 110 LEU A O 1
ATOM 900 N N . LYS A 1 111 ? -8.778 -6.162 6.041 1.00 98.50 111 LYS A N 1
ATOM 901 C CA . LYS A 1 111 ? -9.657 -6.782 7.046 1.00 98.50 111 LYS A CA 1
ATOM 902 C C . LYS A 1 111 ? -9.482 -6.157 8.431 1.00 98.50 111 LYS A C 1
ATOM 904 O O . LYS A 1 111 ? -10.477 -5.903 9.109 1.00 98.50 111 LYS A O 1
ATOM 909 N N . GLU A 1 112 ? -8.250 -5.863 8.837 1.00 98.50 112 GLU A N 1
ATOM 910 C CA . GLU A 1 112 ? -8.002 -5.158 10.100 1.00 98.50 112 GLU A CA 1
ATOM 911 C C . GLU A 1 112 ? -8.501 -3.706 10.052 1.00 98.50 112 GLU A C 1
ATOM 913 O O . GLU A 1 112 ? -9.066 -3.229 11.035 1.00 98.50 112 GLU A O 1
ATOM 918 N N . VAL A 1 113 ? -8.408 -3.029 8.899 1.00 98.12 113 VAL A N 1
ATOM 919 C CA . VAL A 1 113 ? -9.035 -1.709 8.695 1.00 98.12 113 VAL A CA 1
ATOM 920 C C . VAL A 1 113 ? -10.555 -1.787 8.845 1.00 98.12 113 VAL A C 1
ATOM 922 O O . VAL A 1 113 ? -11.133 -0.958 9.540 1.00 98.12 113 VAL A O 1
ATOM 925 N N . LEU A 1 114 ? -11.219 -2.782 8.251 1.00 97.56 114 LEU A N 1
ATOM 926 C CA . LEU A 1 114 ? -12.668 -2.965 8.406 1.00 97.56 114 LEU A CA 1
ATOM 927 C C . LEU A 1 114 ? -13.077 -3.185 9.865 1.00 97.56 114 LEU A C 1
ATOM 929 O O . LEU A 1 114 ? -14.120 -2.695 10.294 1.00 97.56 114 LEU A O 1
ATOM 933 N N . LYS A 1 115 ? -12.255 -3.909 10.628 1.00 97.62 115 LYS A N 1
ATOM 934 C CA . LYS A 1 115 ? -12.511 -4.213 12.038 1.00 97.62 115 LYS A CA 1
ATOM 935 C C . LYS A 1 115 ? -12.236 -3.024 12.961 1.00 97.62 115 LYS A C 1
ATOM 937 O O . LYS A 1 115 ? -13.015 -2.770 13.872 1.00 97.62 115 LYS A O 1
ATOM 942 N N . GLY A 1 116 ? -11.109 -2.343 12.766 1.00 95.19 116 GLY A N 1
ATOM 943 C CA . GLY A 1 116 ? -10.615 -1.289 13.657 1.00 95.19 116 GLY A CA 1
ATOM 944 C C . GLY A 1 116 ? -10.887 0.139 13.179 1.00 95.19 116 GLY A C 1
ATOM 945 O O . GLY A 1 116 ? -10.553 1.094 13.879 1.00 95.19 116 GLY A O 1
ATOM 946 N N . GLY A 1 117 ? -11.469 0.304 11.993 1.00 95.06 117 GLY A N 1
ATOM 947 C CA . GLY A 1 117 ? -11.814 1.597 11.421 1.00 95.06 117 GLY A CA 1
ATOM 948 C C . GLY A 1 117 ? -10.608 2.509 11.181 1.00 95.06 117 GLY A C 1
ATOM 949 O O . GLY A 1 117 ? -9.463 2.077 11.023 1.00 95.06 117 GLY A O 1
ATOM 950 N N . ARG A 1 118 ? -10.868 3.821 11.184 1.00 93.69 118 ARG A N 1
ATOM 951 C CA . ARG A 1 118 ? -9.830 4.848 11.000 1.00 93.69 118 ARG A CA 1
ATOM 952 C C . ARG A 1 118 ? -8.784 4.833 12.118 1.00 93.69 118 ARG A C 1
ATOM 954 O O . ARG A 1 118 ? -7.618 5.104 11.850 1.00 93.69 118 ARG A O 1
ATOM 961 N N . GLU A 1 119 ? -9.171 4.473 13.341 1.00 94.69 119 GLU A N 1
ATOM 962 C CA . GLU A 1 119 ? -8.257 4.397 14.488 1.00 94.69 119 GLU A CA 1
ATOM 963 C C . GLU A 1 119 ? -7.138 3.376 14.288 1.00 94.69 119 GLU A C 1
ATOM 965 O O . GLU A 1 119 ? -6.004 3.624 14.694 1.00 94.69 119 GLU A O 1
ATOM 970 N N . TYR A 1 120 ? -7.431 2.242 13.644 1.00 96.75 120 TYR A N 1
ATOM 971 C CA . TYR A 1 120 ? -6.404 1.258 13.306 1.00 96.75 120 TYR A CA 1
ATOM 972 C C . TYR A 1 120 ? -5.320 1.870 12.409 1.00 96.75 120 TYR A C 1
ATOM 974 O O . TYR A 1 120 ? -4.129 1.705 12.671 1.00 96.75 120 TYR A O 1
ATOM 982 N N . ILE A 1 121 ? -5.724 2.646 11.399 1.00 95.75 121 ILE A N 1
ATOM 983 C CA . ILE A 1 121 ? -4.783 3.304 10.489 1.00 95.75 121 ILE A CA 1
ATOM 984 C C . ILE A 1 121 ? -3.974 4.381 11.220 1.00 95.75 121 ILE A C 1
ATOM 986 O O . ILE A 1 121 ? -2.761 4.441 11.036 1.00 95.75 121 ILE A O 1
ATOM 990 N N . LEU A 1 122 ? -4.614 5.197 12.065 1.00 94.12 122 LEU A N 1
ATOM 991 C CA . LEU A 1 122 ? -3.930 6.234 12.851 1.00 94.12 122 LEU A CA 1
ATOM 992 C C . LE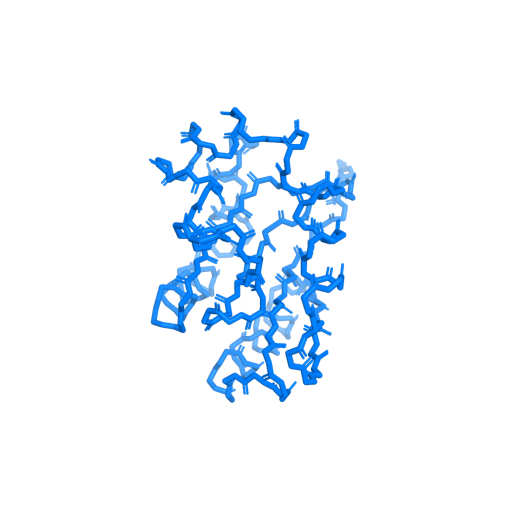U A 1 122 ? -2.860 5.628 13.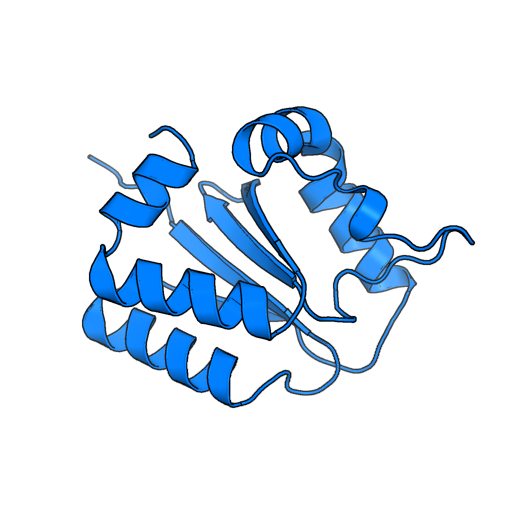773 1.00 94.12 122 LEU A C 1
ATOM 994 O O . LEU A 1 122 ? -1.707 6.056 13.744 1.00 94.12 122 LEU A O 1
ATOM 998 N N . LYS A 1 123 ? -3.186 4.523 14.457 1.00 94.25 123 LYS A N 1
ATOM 999 C CA . LYS A 1 123 ? -2.223 3.757 15.264 1.00 94.25 123 LYS A CA 1
ATOM 1000 C C . LYS A 1 123 ? -1.039 3.242 14.438 1.00 94.25 123 LYS A C 1
ATOM 1002 O O . LYS A 1 123 ? 0.095 3.323 14.903 1.00 94.25 123 LYS A O 1
ATOM 1007 N N . LEU A 1 124 ? -1.268 2.752 13.213 1.00 92.75 124 LEU A N 1
ATOM 1008 C CA . LEU A 1 124 ? -0.192 2.289 12.319 1.00 92.75 124 LEU A CA 1
ATOM 1009 C C . LEU A 1 124 ? 0.764 3.412 11.896 1.00 92.75 124 LEU A C 1
ATOM 1011 O O . LEU A 1 124 ? 1.962 3.173 11.714 1.00 92.75 124 LEU A O 1
ATOM 1015 N N . ILE A 1 125 ? 0.246 4.626 11.710 1.00 93.38 125 ILE A N 1
ATOM 1016 C CA . ILE A 1 125 ? 1.049 5.784 11.302 1.00 93.38 125 ILE A CA 1
ATOM 1017 C C . ILE A 1 125 ? 1.556 6.608 12.496 1.00 93.38 125 ILE A C 1
ATOM 1019 O O . ILE A 1 125 ? 2.391 7.491 12.307 1.00 93.38 125 ILE A O 1
ATOM 1023 N N . GLY A 1 126 ? 1.177 6.259 13.725 1.00 85.25 126 GLY A N 1
ATOM 1024 C CA . GLY A 1 126 ? 1.629 6.936 14.941 1.00 85.25 126 GLY A CA 1
ATOM 1025 C C . GLY A 1 126 ? 1.025 8.330 15.117 1.00 85.25 126 GLY A C 1
ATOM 1026 O O . GLY A 1 126 ? 1.731 9.224 15.580 1.00 85.25 126 GLY A O 1
ATOM 1027 N N . ASP A 1 127 ? -0.235 8.494 14.705 1.00 71.12 127 ASP A N 1
ATOM 1028 C CA . ASP A 1 127 ? -1.069 9.685 14.919 1.00 71.12 127 ASP A CA 1
ATOM 1029 C C . ASP A 1 127 ? -2.163 9.440 15.966 1.00 71.12 127 ASP A C 1
ATOM 1031 O O . ASP A 1 127 ? -2.616 8.276 16.097 1.00 71.12 127 ASP A O 1
#

pLDDT: mean 92.81, std 9.29, range [41.12, 98.62]

Radius of gyration: 13.83 Å; chains: 1; bounding box: 38×30×33 Å